Protein AF-A0A7T8GPP4-F1 (afdb_monomer)

Mean predicted aligned error: 15.94 Å

Solvent-accessible surface area (backbone atoms only — not comparable to full-atom values): 4888 Å² total; per-residue (Å²): 135,56,66,69,58,51,20,65,74,69,73,42,61,55,70,59,51,51,53,49,51,53,45,50,74,74,31,91,79,60,83,80,96,81,65,83,80,71,67,82,69,73,52,47,64,60,56,42,54,56,39,71,76,43,73,87,58,51,61,61,56,54,12,62,77,70,75,49,54,47,67,60,48,54,63,42,74,106

Secondary structure (DSSP, 8-state):
--HHHHHHHHT--HHHHHHHHHHHHH-SS---S-S--------HHHHHHHHHH-TTS-HHHHHHHHTS-HHHHHHHH-

Radius of gyration: 22.28 Å; Cα contacts (8 Å, |Δi|>4): 39; chains: 1; bounding box: 37×22×57 Å

Foldseek 3Di:
DDLVVVCVVVVHDSVVSVVVVVCVVVDPPDDD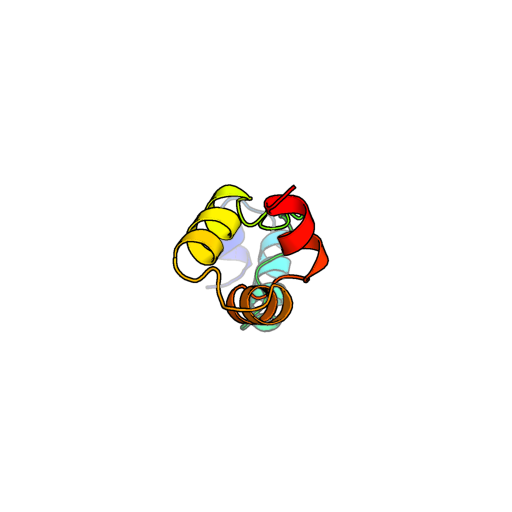PDDPPPPVLPPLVVLVVVCVVPVPDDLCVSCVVVVHDSVSSVVSVD

Sequence (78 aa):
KTPTEISKQLNVERSTIFSLEKKLDINQGVEGKSGSGGKYKLVPQLICDVIQRAPTISMRAHAKDLGVYESTVSMAVK

pLDDT: mean 74.52, std 13.89, range [43.97, 88.62]

Structure (mmCIF, N/CA/C/O backbone):
data_AF-A0A7T8GPP4-F1
#
_entry.id   AF-A0A7T8GPP4-F1
#
loop_
_atom_site.group_PDB
_atom_site.id
_atom_site.type_symbol
_atom_site.label_atom_id
_atom_site.label_alt_id
_atom_site.label_comp_id
_atom_site.label_asym_id
_atom_site.label_entity_id
_atom_site.label_seq_id
_atom_site.pdbx_PDB_ins_code
_atom_site.Cartn_x
_atom_site.Cartn_y
_atom_site.Cartn_z
_atom_site.occupancy
_atom_site.B_iso_or_equiv
_atom_site.auth_seq_id
_atom_site.auth_comp_id
_atom_site.auth_asym_id
_atom_site.auth_atom_id
_atom_site.pdbx_PDB_model_num
ATOM 1 N N . LYS A 1 1 ? 6.576 -3.674 -36.698 1.00 65.12 1 LYS A N 1
ATOM 2 C CA . LYS A 1 1 ? 7.620 -2.622 -36.798 1.00 65.12 1 LYS A CA 1
ATOM 3 C C . LYS A 1 1 ? 8.899 -3.201 -36.222 1.00 65.12 1 LYS A C 1
ATOM 5 O O . LYS A 1 1 ? 8.791 -3.900 -35.223 1.00 65.12 1 LYS A O 1
ATOM 10 N N . THR A 1 2 ? 10.058 -2.988 -36.840 1.00 77.19 2 THR A N 1
ATOM 11 C CA . THR A 1 2 ? 11.323 -3.533 -36.313 1.00 77.19 2 THR A CA 1
ATOM 12 C C . THR A 1 2 ? 11.912 -2.618 -35.221 1.00 77.19 2 THR A C 1
ATOM 14 O O . THR A 1 2 ? 11.730 -1.397 -35.300 1.00 77.19 2 THR A O 1
ATOM 17 N N . PRO A 1 3 ? 12.669 -3.142 -34.233 1.00 73.50 3 PRO A N 1
ATOM 18 C CA . PRO A 1 3 ? 13.297 -2.332 -33.175 1.00 73.50 3 PRO A CA 1
ATOM 19 C C . PRO A 1 3 ? 14.222 -1.228 -33.712 1.00 73.50 3 PRO A C 1
ATOM 21 O O . PRO A 1 3 ? 14.384 -0.167 -33.109 1.00 73.50 3 PRO A O 1
ATOM 24 N N . THR A 1 4 ? 14.803 -1.453 -34.894 1.00 79.81 4 THR A N 1
ATOM 25 C CA . THR A 1 4 ? 15.670 -0.490 -35.585 1.00 79.81 4 THR A CA 1
ATOM 26 C C . THR A 1 4 ? 14.895 0.719 -36.111 1.00 79.81 4 THR A C 1
ATOM 28 O O . THR A 1 4 ? 15.398 1.840 -36.053 1.00 79.81 4 THR A O 1
ATOM 31 N N . GLU A 1 5 ? 13.675 0.519 -36.608 1.00 84.00 5 GLU A N 1
ATOM 32 C CA . GLU A 1 5 ? 12.819 1.617 -37.073 1.00 84.00 5 GLU A CA 1
ATOM 33 C C . GLU A 1 5 ? 12.306 2.452 -35.897 1.00 84.00 5 GLU A C 1
ATOM 35 O O . GLU A 1 5 ? 12.322 3.679 -35.963 1.00 84.00 5 GLU A O 1
ATOM 40 N N . ILE A 1 6 ? 11.930 1.796 -34.795 1.00 81.88 6 ILE A N 1
ATOM 41 C CA . ILE A 1 6 ? 11.458 2.454 -33.567 1.00 81.88 6 ILE A CA 1
ATOM 42 C C . ILE A 1 6 ? 12.574 3.315 -32.956 1.00 81.88 6 ILE A C 1
ATOM 44 O O . ILE A 1 6 ? 12.327 4.448 -32.549 1.00 81.88 6 ILE A O 1
ATOM 48 N N . SER A 1 7 ? 13.816 2.819 -32.973 1.00 83.06 7 SER A N 1
ATOM 49 C CA . SER A 1 7 ? 15.004 3.547 -32.497 1.00 83.06 7 SER A CA 1
ATOM 50 C C . SER A 1 7 ? 15.209 4.862 -33.235 1.00 83.06 7 SER A C 1
ATOM 52 O O . SER A 1 7 ? 15.418 5.896 -32.604 1.00 83.06 7 SER A O 1
ATOM 54 N N . LYS A 1 8 ? 15.077 4.843 -34.566 1.00 85.25 8 LYS A N 1
ATOM 55 C CA . LYS A 1 8 ? 15.205 6.047 -35.394 1.00 85.25 8 LYS A CA 1
ATOM 56 C C . LYS A 1 8 ? 14.037 7.013 -35.203 1.00 85.25 8 LYS A C 1
ATOM 58 O O . LYS A 1 8 ? 14.254 8.216 -35.196 1.00 85.25 8 LYS A O 1
ATOM 63 N N . GLN A 1 9 ? 12.816 6.498 -35.046 1.00 84.62 9 GLN A N 1
ATOM 64 C CA . GLN A 1 9 ? 11.616 7.325 -34.875 1.00 84.62 9 GLN A CA 1
ATOM 65 C C . GLN A 1 9 ? 11.575 8.034 -33.519 1.00 84.62 9 GLN A C 1
ATOM 67 O O . GLN A 1 9 ? 11.181 9.193 -33.453 1.00 84.62 9 GLN A O 1
ATOM 72 N N . LEU A 1 10 ? 11.977 7.345 -32.449 1.00 82.81 10 LEU A N 1
ATOM 73 C CA . LEU A 1 10 ? 11.951 7.884 -31.088 1.00 82.81 10 LEU A CA 1
ATOM 74 C C . LEU A 1 10 ? 13.278 8.539 -30.679 1.00 82.81 10 LEU A C 1
ATOM 76 O O . LEU A 1 10 ? 13.349 9.123 -29.605 1.00 82.81 10 LEU A O 1
ATOM 80 N N . ASN A 1 11 ? 14.312 8.449 -31.523 1.00 86.88 11 ASN A N 1
ATOM 81 C CA . ASN A 1 11 ? 15.687 8.857 -31.223 1.00 86.88 11 ASN A CA 1
ATOM 82 C C . ASN A 1 11 ? 16.206 8.266 -29.899 1.00 86.88 11 ASN A C 1
ATOM 84 O O . ASN A 1 11 ? 16.798 8.944 -29.062 1.00 86.88 11 ASN A O 1
ATOM 88 N N . VAL A 1 12 ? 15.934 6.980 -29.700 1.00 82.69 12 VAL A N 1
ATOM 89 C CA . VAL A 1 12 ? 16.308 6.224 -28.504 1.00 82.69 12 VAL A CA 1
ATOM 90 C C . VAL A 1 12 ? 17.208 5.072 -28.931 1.00 82.69 12 VAL A C 1
ATOM 92 O O . VAL A 1 12 ? 16.996 4.466 -29.984 1.00 82.69 12 VAL A O 1
ATOM 95 N N . GLU A 1 13 ? 18.214 4.742 -28.123 1.00 85.62 13 GLU A N 1
ATOM 96 C CA . GLU A 1 13 ? 19.115 3.627 -28.412 1.00 85.62 13 GLU A CA 1
ATOM 97 C C . GLU A 1 13 ? 18.372 2.289 -28.559 1.00 85.62 13 GLU A C 1
ATOM 99 O O . GLU A 1 13 ? 17.416 1.987 -27.839 1.00 85.62 13 GLU A O 1
ATOM 104 N N . ARG A 1 14 ? 18.853 1.434 -29.471 1.00 83.88 14 ARG A N 1
ATOM 105 C CA . ARG A 1 14 ? 18.270 0.096 -29.692 1.00 83.88 14 ARG A CA 1
ATOM 106 C C . ARG A 1 14 ? 18.308 -0.778 -28.434 1.00 83.88 14 ARG A C 1
ATOM 108 O O . ARG A 1 14 ? 17.410 -1.591 -28.243 1.00 83.88 14 ARG A O 1
ATOM 115 N N . SER A 1 15 ? 19.315 -0.595 -27.579 1.00 83.75 15 SER A N 1
ATOM 116 C CA . SER A 1 15 ? 19.476 -1.260 -26.275 1.00 83.75 15 SER A CA 1
ATOM 117 C C . SER A 1 15 ? 18.282 -1.005 -25.345 1.00 83.75 15 SER A C 1
ATOM 119 O O . SER A 1 15 ? 17.770 -1.929 -24.704 1.00 83.75 15 SER A O 1
ATOM 121 N N . THR A 1 16 ? 17.790 0.234 -25.320 1.00 80.38 16 THR A N 1
ATOM 122 C CA . THR A 1 16 ? 16.625 0.653 -24.537 1.00 80.38 16 THR A CA 1
ATOM 123 C C . THR A 1 16 ? 15.343 0.035 -25.080 1.00 80.38 16 THR A C 1
ATOM 125 O O . THR A 1 16 ? 14.540 -0.471 -24.301 1.00 80.38 16 THR A O 1
ATOM 128 N N . ILE A 1 17 ? 15.169 -0.001 -26.404 1.00 82.50 17 ILE A N 1
ATOM 129 C CA . ILE A 1 17 ? 13.992 -0.625 -27.031 1.00 82.50 17 ILE A CA 1
ATOM 130 C C . ILE A 1 17 ? 13.972 -2.128 -26.768 1.00 82.50 17 ILE A C 1
ATOM 132 O O . ILE A 1 17 ? 12.950 -2.645 -26.339 1.00 82.50 17 ILE A O 1
ATOM 136 N N . PHE A 1 18 ? 15.109 -2.810 -26.907 1.00 82.44 18 PHE A N 1
ATOM 137 C CA . PHE A 1 18 ? 15.210 -4.237 -26.598 1.00 82.44 18 PHE A CA 1
ATOM 138 C C . PHE A 1 18 ? 14.927 -4.529 -25.117 1.00 82.44 18 PHE A C 1
ATOM 140 O O . PHE A 1 18 ? 14.263 -5.505 -24.774 1.00 82.44 18 PHE A O 1
ATOM 147 N N . SER A 1 19 ? 15.389 -3.653 -24.221 1.00 78.12 19 SER A N 1
ATOM 148 C CA . SER A 1 19 ? 15.085 -3.749 -22.790 1.00 78.12 19 SER A CA 1
ATOM 149 C C . SER A 1 19 ? 13.599 -3.535 -22.498 1.00 78.12 19 SER A C 1
ATOM 151 O O . SER A 1 19 ? 13.071 -4.167 -21.585 1.00 78.12 19 SER A O 1
ATOM 153 N N . LEU A 1 20 ? 12.927 -2.658 -23.248 1.00 74.56 20 LEU A N 1
ATOM 154 C CA . LEU A 1 20 ? 11.486 -2.427 -23.147 1.00 74.56 20 LEU A CA 1
ATOM 155 C C . LEU A 1 20 ? 10.685 -3.601 -23.711 1.00 74.56 20 LEU A C 1
ATOM 157 O O . LEU A 1 20 ? 9.790 -4.073 -23.023 1.00 74.56 20 LEU A O 1
ATOM 161 N N . GLU A 1 21 ? 11.035 -4.121 -24.888 1.00 74.06 21 GLU A N 1
ATOM 162 C CA . GLU A 1 21 ? 10.399 -5.313 -25.469 1.00 74.06 21 GLU A CA 1
ATOM 163 C C . GLU A 1 21 ? 10.549 -6.517 -24.537 1.00 74.06 21 GLU A C 1
ATOM 165 O O . GLU A 1 21 ? 9.554 -7.123 -24.156 1.00 74.06 21 GLU A O 1
ATOM 170 N N . LYS A 1 22 ? 11.764 -6.778 -24.037 1.00 71.56 22 LYS A N 1
ATOM 171 C CA . LYS A 1 22 ? 12.008 -7.837 -23.050 1.00 71.56 22 LYS A CA 1
ATOM 172 C C . LYS A 1 22 ? 11.218 -7.619 -21.758 1.00 71.56 22 LYS A C 1
ATOM 174 O O . LYS A 1 22 ? 10.753 -8.580 -21.156 1.00 71.56 22 LYS A O 1
ATOM 179 N N . LYS A 1 23 ? 11.068 -6.373 -21.298 1.00 65.44 23 LYS A N 1
ATOM 180 C CA . LYS A 1 23 ? 10.231 -6.073 -20.129 1.00 65.44 23 LYS A CA 1
ATOM 181 C C . LYS A 1 23 ? 8.756 -6.307 -20.422 1.00 65.44 23 LYS A C 1
ATOM 183 O O . LYS A 1 23 ? 8.097 -6.821 -19.535 1.00 65.44 23 LYS A O 1
ATOM 188 N N . LEU A 1 24 ? 8.253 -5.970 -21.604 1.00 63.50 24 LEU A N 1
ATOM 189 C CA . LEU A 1 24 ? 6.849 -6.165 -21.974 1.00 63.50 24 LEU A CA 1
ATOM 190 C C . LEU A 1 24 ? 6.511 -7.648 -22.183 1.00 63.50 24 LEU A C 1
ATOM 192 O O . LEU A 1 24 ? 5.478 -8.089 -21.690 1.00 63.50 24 LEU A O 1
ATOM 196 N N . ASP A 1 25 ? 7.404 -8.425 -22.801 1.00 59.03 25 ASP A N 1
ATOM 197 C CA . ASP A 1 25 ? 7.243 -9.881 -22.950 1.00 59.03 25 ASP A CA 1
ATOM 198 C C . ASP A 1 25 ? 7.295 -10.612 -21.601 1.00 59.03 25 ASP A C 1
ATOM 200 O O . ASP A 1 25 ? 6.544 -11.555 -21.365 1.00 59.03 25 ASP A O 1
ATOM 204 N N . ILE A 1 26 ? 8.163 -10.170 -20.683 1.00 53.19 26 ILE A N 1
ATOM 205 C CA . ILE A 1 26 ? 8.268 -10.760 -19.338 1.00 53.19 26 ILE A CA 1
ATOM 206 C C . ILE A 1 26 ? 7.154 -10.247 -18.409 1.00 53.19 26 ILE A C 1
ATOM 208 O O . ILE A 1 26 ? 6.800 -10.921 -17.445 1.00 53.19 26 ILE A O 1
ATOM 212 N N . ASN A 1 27 ? 6.584 -9.069 -18.680 1.00 47.59 27 ASN A N 1
ATOM 213 C CA . ASN A 1 27 ? 5.622 -8.406 -17.806 1.00 47.59 27 ASN A CA 1
ATOM 214 C C . ASN A 1 27 ? 4.315 -8.089 -18.529 1.00 47.59 27 ASN A C 1
ATOM 216 O O . ASN A 1 27 ? 3.928 -6.930 -18.662 1.00 47.59 27 ASN A O 1
ATOM 220 N N . GLN A 1 28 ? 3.528 -9.132 -18.772 1.00 50.28 28 GLN A N 1
ATOM 221 C CA . GLN A 1 28 ? 2.067 -9.020 -18.750 1.00 50.28 28 GLN A CA 1
ATOM 222 C C . GLN A 1 28 ? 1.508 -8.672 -17.342 1.00 50.28 28 GLN A C 1
ATOM 224 O O . GLN A 1 28 ? 0.330 -8.886 -17.081 1.00 50.28 28 GLN A O 1
ATOM 229 N N . GLY A 1 29 ? 2.316 -8.143 -16.406 1.00 47.09 29 GLY A N 1
ATOM 230 C CA . GLY A 1 29 ? 1.835 -7.864 -15.050 1.00 47.09 29 GLY A CA 1
ATOM 231 C C . GLY A 1 29 ? 2.780 -7.208 -14.043 1.00 47.09 29 GLY A C 1
ATOM 232 O O . GLY A 1 29 ? 2.469 -7.247 -12.858 1.00 47.09 29 GLY A O 1
ATOM 233 N N . VAL A 1 30 ? 3.911 -6.608 -14.428 1.00 47.75 30 VAL A N 1
ATOM 234 C CA . VAL A 1 30 ? 4.739 -5.883 -13.445 1.00 47.75 30 VAL A CA 1
ATOM 235 C C . VAL A 1 30 ? 5.316 -4.606 -14.041 1.00 47.75 30 VAL A C 1
ATOM 237 O O . VAL A 1 30 ? 6.257 -4.614 -14.837 1.00 47.75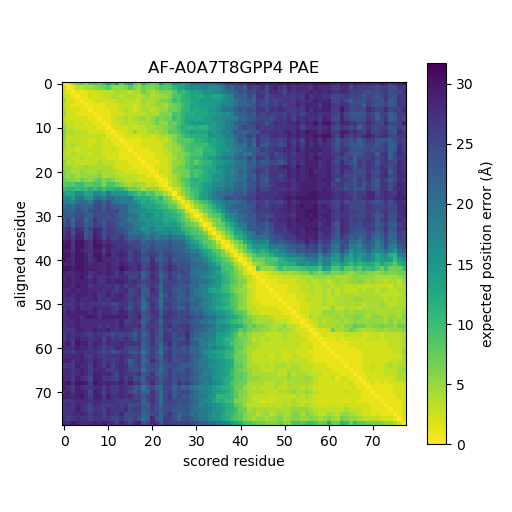 30 VAL A O 1
ATOM 240 N N . GLU A 1 31 ? 4.707 -3.494 -13.640 1.00 52.41 31 GLU A N 1
ATOM 241 C CA . GLU A 1 31 ? 5.185 -2.139 -13.877 1.00 52.41 31 GLU A CA 1
ATOM 242 C C . GLU A 1 31 ? 6.643 -1.990 -13.416 1.00 52.41 31 GLU A C 1
ATOM 244 O O . GLU A 1 31 ? 7.083 -2.544 -12.404 1.00 52.41 31 GLU A O 1
ATOM 249 N N . GLY A 1 32 ? 7.423 -1.251 -14.205 1.00 51.38 32 GLY A N 1
ATOM 250 C CA . GLY A 1 32 ? 8.850 -1.075 -13.991 1.00 51.38 32 GLY A CA 1
ATOM 251 C C . GLY A 1 32 ? 9.175 -0.512 -12.607 1.00 51.38 32 GLY A C 1
ATOM 252 O O . GLY A 1 32 ? 8.653 0.517 -12.188 1.00 51.38 32 GLY A O 1
ATOM 253 N N . LYS A 1 33 ? 10.121 -1.156 -11.916 1.00 60.94 33 LYS A N 1
ATOM 254 C CA . LYS A 1 33 ? 10.754 -0.625 -10.704 1.00 60.94 33 LYS A CA 1
ATOM 255 C C . LYS A 1 33 ? 11.505 0.667 -11.029 1.00 60.94 33 LYS A C 1
ATOM 257 O O . LYS A 1 33 ? 12.661 0.616 -11.439 1.00 60.94 33 LYS A O 1
ATOM 262 N N . SER A 1 34 ? 10.860 1.813 -10.851 1.00 50.06 34 SER A N 1
ATOM 263 C CA . SER A 1 34 ? 11.499 3.119 -10.631 1.00 50.06 34 SER A CA 1
ATOM 264 C C . SER A 1 34 ? 10.495 4.075 -9.993 1.00 50.06 34 SER A C 1
ATOM 266 O O . SER A 1 34 ? 10.140 5.110 -10.539 1.00 50.06 34 SER A O 1
ATOM 268 N N . GLY A 1 35 ? 10.029 3.700 -8.809 1.00 44.53 35 GLY A N 1
ATOM 269 C CA . GLY A 1 35 ? 9.495 4.637 -7.839 1.00 44.53 35 GLY A CA 1
ATOM 270 C C . GLY A 1 35 ? 10.244 4.372 -6.552 1.00 44.53 35 GLY A C 1
ATOM 271 O O . GLY A 1 35 ? 10.171 3.264 -6.019 1.00 44.53 35 GLY A O 1
ATOM 272 N N . SER A 1 36 ? 10.996 5.358 -6.069 1.00 48.78 36 SER A N 1
ATOM 273 C CA . SER A 1 36 ? 11.314 5.489 -4.651 1.00 48.78 36 SER A CA 1
ATOM 274 C C . SER A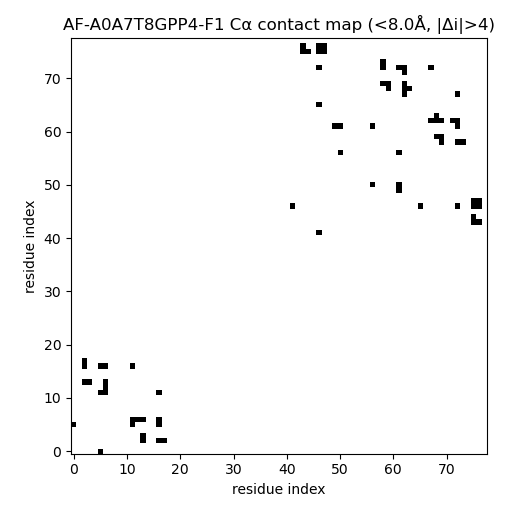 1 36 ? 10.072 5.050 -3.895 1.00 48.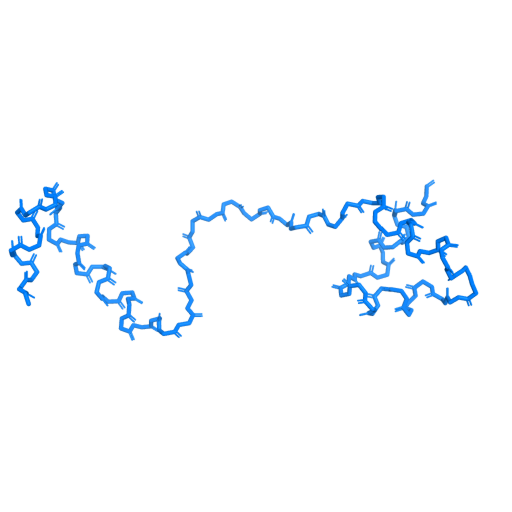78 36 SER A C 1
ATOM 276 O O . SER A 1 36 ? 9.018 5.636 -4.125 1.00 48.78 36 SER A O 1
ATOM 278 N N . GLY A 1 37 ? 10.163 3.962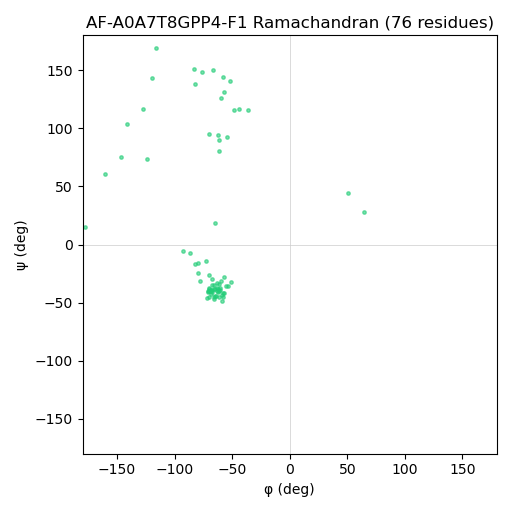 -3.128 1.00 44.12 37 GLY A N 1
ATOM 279 C CA . GLY A 1 37 ? 9.022 3.347 -2.462 1.00 44.12 37 GLY A CA 1
ATOM 280 C C . GLY A 1 37 ? 8.402 4.324 -1.475 1.00 44.12 37 GLY A C 1
ATOM 281 O O . GLY A 1 37 ? 8.658 4.254 -0.273 1.00 44.12 37 GLY A O 1
ATOM 282 N N . GLY A 1 38 ? 7.589 5.242 -1.988 1.00 43.97 38 GLY A N 1
ATOM 283 C CA . GLY A 1 38 ? 6.568 5.941 -1.258 1.00 43.97 38 GLY A CA 1
ATOM 284 C C . GLY A 1 38 ? 5.642 4.841 -0.809 1.00 43.97 38 GLY A C 1
ATOM 285 O O . GLY A 1 38 ? 4.741 4.433 -1.532 1.00 43.97 38 GLY A O 1
ATOM 286 N N . LYS A 1 39 ? 5.926 4.297 0.377 1.00 53.84 39 LYS A N 1
ATOM 287 C CA . LYS A 1 39 ? 4.929 3.591 1.164 1.00 53.84 39 LYS A CA 1
ATOM 288 C C . LYS A 1 39 ? 3.711 4.492 1.064 1.00 53.84 39 LYS A C 1
ATOM 290 O O . LYS A 1 39 ? 3.830 5.656 1.452 1.00 53.84 39 LYS A O 1
ATOM 295 N N . TYR A 1 40 ? 2.624 4.015 0.465 1.00 51.22 40 TYR A N 1
ATOM 296 C CA . TYR A 1 40 ? 1.343 4.696 0.538 1.00 51.22 40 TYR A CA 1
ATOM 297 C C . TYR A 1 40 ? 1.084 4.865 2.037 1.00 51.22 40 TYR A C 1
ATOM 299 O O . TYR A 1 40 ? 0.675 3.926 2.717 1.00 51.22 40 TYR A O 1
ATOM 307 N N . LYS A 1 41 ? 1.495 6.007 2.602 1.00 58.44 41 LYS A N 1
ATOM 308 C CA . LYS A 1 41 ? 1.239 6.348 3.991 1.00 58.44 41 LYS A CA 1
ATOM 309 C C . LYS A 1 41 ? -0.246 6.602 3.972 1.00 58.44 41 LYS A C 1
ATOM 311 O O . LYS A 1 41 ? -0.671 7.677 3.558 1.00 58.44 41 LYS A O 1
ATOM 316 N N . LEU A 1 42 ? -1.013 5.574 4.321 1.00 61.97 42 LEU A N 1
ATOM 317 C CA . LEU A 1 42 ? -2.423 5.734 4.606 1.00 61.97 42 LEU A CA 1
ATOM 318 C C . LEU A 1 42 ? -2.500 6.920 5.566 1.00 61.97 42 LEU A C 1
ATOM 320 O O . LEU A 1 42 ? -1.836 6.916 6.608 1.00 61.97 42 LEU A O 1
ATOM 324 N N . VAL A 1 43 ? -3.140 8.000 5.115 1.00 71.81 43 VAL A N 1
ATOM 325 C CA . VAL A 1 43 ? -3.094 9.276 5.826 1.00 71.81 43 VAL A CA 1
ATOM 326 C C . VAL A 1 43 ? -3.679 9.010 7.210 1.00 71.81 43 VAL A C 1
ATOM 328 O O . VAL A 1 43 ? -4.789 8.483 7.273 1.00 71.81 43 VAL A O 1
ATOM 331 N N . PRO A 1 44 ? -2.980 9.336 8.311 1.00 74.06 44 PRO A N 1
ATOM 332 C CA . PRO A 1 44 ? -3.475 9.054 9.659 1.00 74.06 44 PRO A CA 1
ATOM 333 C C . PRO A 1 44 ? -4.911 9.550 9.889 1.00 74.06 44 PRO A C 1
ATOM 335 O O . PRO A 1 44 ? -5.689 8.887 10.561 1.00 74.06 44 PRO A O 1
ATOM 338 N N . GLN A 1 45 ? -5.295 10.651 9.232 1.00 76.25 45 GLN A N 1
ATOM 339 C CA . GLN A 1 45 ? -6.658 11.190 9.236 1.00 76.25 45 GLN A CA 1
ATOM 340 C C . GLN A 1 45 ? -7.710 10.202 8.713 1.00 76.25 45 GLN A C 1
ATOM 342 O O . GLN A 1 45 ? -8.735 10.038 9.357 1.00 76.25 45 GLN A O 1
ATOM 347 N N . LEU A 1 46 ? -7.446 9.475 7.621 1.00 79.56 46 LEU A N 1
ATOM 348 C CA . LEU A 1 46 ? -8.380 8.466 7.098 1.00 79.56 46 LEU A CA 1
ATOM 349 C C . LEU A 1 46 ? -8.603 7.329 8.100 1.00 79.56 4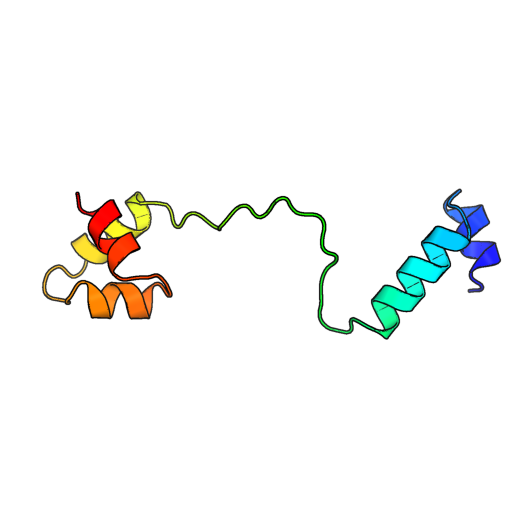6 LEU A C 1
ATOM 351 O O . LEU A 1 46 ? -9.715 6.825 8.229 1.00 79.56 46 LEU A O 1
ATOM 355 N N . ILE A 1 47 ? -7.550 6.934 8.822 1.00 83.00 47 ILE A N 1
ATOM 356 C CA . ILE A 1 47 ? -7.646 5.912 9.868 1.00 83.00 47 ILE A CA 1
ATOM 357 C C . ILE A 1 47 ? -8.517 6.432 11.018 1.00 83.00 47 ILE A C 1
ATOM 359 O O . ILE A 1 47 ? -9.418 5.728 11.470 1.00 83.00 47 ILE A O 1
ATOM 363 N N . CYS A 1 48 ? -8.300 7.677 11.447 1.00 82.62 48 CYS A N 1
ATOM 364 C CA . CYS A 1 48 ? -9.113 8.315 12.480 1.00 82.62 48 CYS A CA 1
ATOM 365 C C . CYS A 1 48 ? -10.583 8.440 12.071 1.00 82.62 48 CYS A C 1
ATOM 367 O O . CYS A 1 48 ? -11.451 8.083 12.863 1.00 82.62 48 CYS A O 1
ATOM 369 N N . ASP A 1 49 ? -10.873 8.870 10.843 1.00 84.31 49 ASP A N 1
ATOM 370 C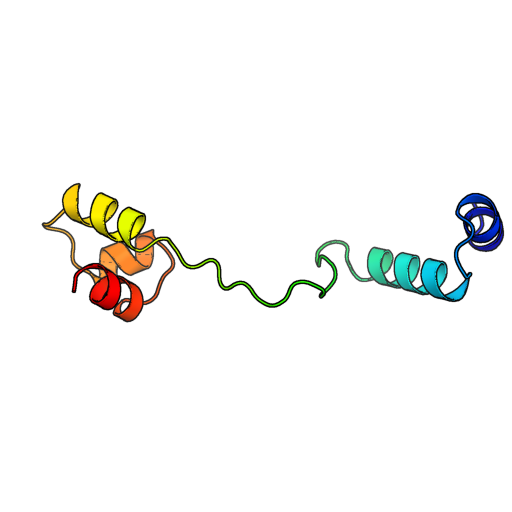 CA . ASP A 1 49 ? -12.243 9.032 10.345 1.00 84.31 49 ASP A CA 1
ATOM 371 C C . ASP A 1 49 ? -13.005 7.700 10.334 1.00 84.31 49 ASP A C 1
ATOM 373 O O . ASP A 1 49 ? -14.183 7.637 10.695 1.00 84.31 49 ASP A O 1
ATOM 377 N N . VAL A 1 50 ? -12.338 6.610 9.943 1.00 81.50 50 VAL A N 1
ATOM 378 C CA . VAL A 1 50 ? -12.933 5.265 9.919 1.00 81.50 50 VAL A CA 1
ATOM 379 C C . VAL A 1 50 ? -13.209 4.758 11.336 1.00 81.50 50 VAL A C 1
ATOM 381 O O . VAL A 1 50 ? -14.282 4.210 11.596 1.00 81.50 50 VAL A O 1
ATOM 384 N N . ILE A 1 51 ? -12.298 5.011 12.275 1.00 84.69 51 ILE A N 1
ATOM 385 C CA . ILE A 1 51 ? -12.483 4.643 13.684 1.00 84.69 51 ILE A CA 1
ATOM 386 C C . ILE A 1 51 ? -13.598 5.471 14.325 1.00 84.69 51 ILE A C 1
ATOM 388 O O . ILE A 1 51 ? -14.424 4.921 15.050 1.00 84.69 51 ILE A O 1
ATOM 392 N N . GLN A 1 52 ? -13.677 6.769 14.023 1.00 84.19 52 GLN A N 1
ATOM 393 C CA . GLN A 1 52 ? -14.735 7.650 14.525 1.00 84.19 52 GLN A CA 1
ATOM 394 C C . GLN A 1 52 ? -16.127 7.233 14.040 1.00 84.19 52 GLN A C 1
ATOM 396 O O . GLN A 1 52 ? -17.098 7.370 14.783 1.00 84.19 52 GLN A O 1
ATOM 401 N N . ARG A 1 53 ? -16.241 6.683 12.825 1.00 85.38 53 ARG A N 1
ATOM 402 C CA . ARG A 1 53 ? -17.511 6.151 12.301 1.00 85.38 53 ARG A CA 1
ATOM 403 C C . ARG A 1 53 ? -17.965 4.872 13.006 1.00 85.38 53 ARG A C 1
ATOM 405 O O . ARG A 1 53 ? -19.162 4.596 13.022 1.00 85.38 53 ARG A O 1
ATOM 412 N N . ALA A 1 54 ? -17.041 4.097 13.575 1.00 83.31 54 ALA A N 1
ATOM 413 C CA . ALA A 1 54 ? -17.348 2.844 14.260 1.00 83.31 54 ALA A CA 1
ATOM 414 C C . ALA A 1 54 ? -16.393 2.584 15.448 1.00 83.31 54 ALA A C 1
ATOM 416 O O . ALA A 1 54 ? -15.517 1.714 15.371 1.00 83.31 54 ALA A O 1
ATOM 417 N N . PRO A 1 55 ? -16.573 3.295 16.579 1.00 81.50 55 PRO A N 1
ATOM 418 C CA . PRO A 1 55 ? -15.667 3.213 17.731 1.00 81.50 55 PRO A CA 1
ATOM 419 C C . PRO A 1 55 ? -15.798 1.904 18.522 1.00 81.50 55 PRO A C 1
ATOM 421 O O . PRO A 1 55 ? -14.950 1.589 19.351 1.00 81.50 55 PRO A O 1
ATOM 424 N N . THR A 1 56 ? -16.860 1.132 18.285 1.00 86.31 56 THR A N 1
ATOM 425 C CA . THR A 1 56 ? -17.109 -0.165 18.933 1.00 86.31 56 THR A CA 1
ATOM 426 C C . THR A 1 56 ? -16.310 -1.310 18.311 1.00 86.31 56 THR A C 1
ATOM 428 O O . THR A 1 56 ? -16.194 -2.378 18.913 1.00 86.31 56 THR A O 1
ATOM 431 N N . ILE A 1 57 ? -15.765 -1.110 17.109 1.00 87.25 57 ILE A N 1
ATOM 432 C CA . ILE A 1 57 ? -14.963 -2.104 16.400 1.00 87.25 57 ILE A CA 1
ATOM 433 C C . ILE A 1 57 ? -13.524 -2.065 16.930 1.00 87.25 57 ILE A C 1
ATOM 435 O O . ILE A 1 57 ? -12.947 -1.001 17.153 1.00 87.25 57 ILE A O 1
ATOM 439 N N . SER A 1 58 ? -12.923 -3.240 17.133 1.00 88.62 58 SER A N 1
ATOM 440 C CA . SER A 1 58 ? -11.547 -3.341 17.628 1.00 88.62 58 SER A CA 1
ATOM 441 C C . SER A 1 58 ? -10.529 -2.796 16.618 1.00 88.62 58 SER A C 1
ATOM 443 O O . SER A 1 58 ? -10.709 -2.910 15.405 1.00 88.62 58 SER A O 1
ATOM 445 N N . MET A 1 59 ? -9.399 -2.271 17.109 1.00 86.12 59 MET A N 1
ATOM 446 C CA . MET A 1 59 ? -8.301 -1.782 16.256 1.00 86.12 59 MET A CA 1
ATOM 447 C C . MET A 1 59 ? -7.817 -2.835 15.253 1.00 86.12 59 MET A C 1
ATOM 449 O O . MET A 1 59 ? -7.499 -2.508 14.113 1.00 86.12 59 MET A O 1
ATOM 453 N N . ARG A 1 60 ? -7.807 -4.112 15.653 1.00 88.00 60 ARG A N 1
ATOM 454 C CA . ARG A 1 60 ? -7.440 -5.237 14.787 1.00 88.00 60 ARG A CA 1
ATOM 455 C C . ARG A 1 60 ? -8.412 -5.435 13.623 1.00 88.00 60 ARG A C 1
ATOM 457 O O . ARG A 1 60 ? -7.975 -5.776 12.526 1.00 88.00 60 ARG A O 1
ATOM 464 N N . ALA A 1 61 ? -9.709 -5.252 13.854 1.00 87.19 61 ALA A N 1
ATOM 465 C CA . ALA A 1 61 ? -10.714 -5.346 12.800 1.00 87.19 61 ALA A CA 1
ATOM 466 C C . ALA A 1 61 ? -10.592 -4.165 11.824 1.00 87.19 61 ALA A C 1
ATOM 468 O O . ALA A 1 61 ? -10.480 -4.395 10.624 1.00 87.19 61 ALA A O 1
ATOM 469 N N . HIS A 1 62 ? -10.432 -2.939 12.335 1.00 86.81 62 HIS A N 1
ATOM 470 C CA . HIS A 1 62 ? -10.129 -1.761 11.508 1.00 86.81 62 HIS A CA 1
ATOM 471 C C . HIS A 1 62 ? -8.852 -1.934 10.677 1.00 86.81 62 HIS A C 1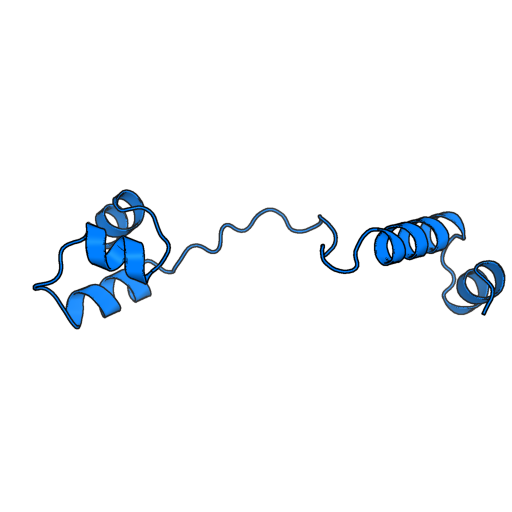
ATOM 473 O O . HIS A 1 62 ? -8.820 -1.602 9.496 1.00 86.81 62 HIS A O 1
ATOM 479 N N . ALA A 1 63 ? -7.798 -2.503 11.266 1.00 86.19 63 ALA A N 1
ATOM 480 C CA . ALA A 1 63 ? -6.546 -2.782 10.569 1.00 86.19 63 ALA A CA 1
ATOM 481 C C . ALA A 1 63 ? -6.738 -3.777 9.411 1.00 86.19 63 ALA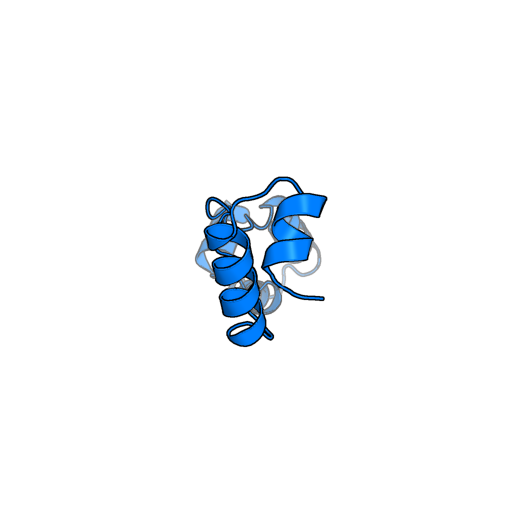 A C 1
ATOM 483 O O . ALA A 1 63 ? -6.188 -3.577 8.328 1.00 86.19 63 ALA A O 1
ATOM 484 N N . LYS A 1 64 ? -7.560 -4.815 9.619 1.00 87.19 64 LYS A N 1
ATOM 485 C CA . LYS A 1 64 ? -7.911 -5.793 8.583 1.00 87.19 64 LYS A CA 1
ATOM 486 C C . LYS A 1 64 ? -8.693 -5.145 7.438 1.00 87.19 64 LYS A C 1
ATOM 488 O O . LYS A 1 64 ? -8.360 -5.398 6.284 1.00 87.19 64 LYS A O 1
ATOM 493 N N . ASP A 1 65 ? -9.671 -4.302 7.756 1.00 84.06 65 ASP A N 1
ATOM 494 C CA . ASP A 1 65 ? -10.512 -3.624 6.762 1.00 84.06 65 ASP A CA 1
ATOM 495 C C . ASP A 1 65 ? -9.716 -2.607 5.931 1.00 84.06 65 ASP A C 1
ATOM 497 O O . ASP A 1 65 ? -9.936 -2.462 4.730 1.00 84.06 65 ASP A O 1
ATOM 501 N N . LEU A 1 66 ? -8.740 -1.945 6.555 1.00 82.44 66 LEU A N 1
ATOM 502 C CA . LEU A 1 66 ? -7.859 -0.965 5.916 1.00 82.44 66 LEU A CA 1
ATOM 503 C C . LEU A 1 66 ? -6.624 -1.589 5.242 1.00 82.44 66 LEU A C 1
ATOM 505 O O . LEU A 1 66 ? -5.864 -0.877 4.587 1.00 82.44 66 LEU A O 1
ATOM 509 N N . GLY A 1 67 ? -6.390 -2.894 5.414 1.00 82.12 67 GLY A N 1
ATOM 510 C CA . GLY A 1 67 ? -5.205 -3.579 4.890 1.00 82.12 67 GLY A CA 1
ATOM 511 C C . GLY A 1 67 ? -3.884 -3.088 5.499 1.00 82.12 67 GLY A C 1
ATOM 512 O O . GLY A 1 67 ? -2.843 -3.140 4.843 1.00 82.12 67 GLY A O 1
ATOM 513 N N . VAL A 1 68 ? -3.913 -2.591 6.739 1.00 85.25 68 VAL A N 1
ATOM 514 C CA . VAL A 1 68 ? -2.743 -2.062 7.461 1.00 85.25 68 VAL A CA 1
ATOM 515 C C . VAL A 1 68 ? -2.427 -2.893 8.702 1.00 85.25 68 VAL A C 1
ATOM 517 O O . VAL A 1 68 ? -3.207 -3.738 9.133 1.00 85.25 68 VAL A O 1
ATOM 520 N N . TYR A 1 69 ? -1.266 -2.650 9.310 1.00 88.00 69 TYR A N 1
ATOM 521 C CA . TYR A 1 69 ? -0.927 -3.262 10.592 1.00 88.00 69 TYR A CA 1
ATOM 522 C C . TYR A 1 69 ? -1.678 -2.583 11.739 1.00 88.00 69 TYR A C 1
ATOM 524 O O . TYR A 1 69 ? -1.889 -1.371 11.734 1.00 88.00 69 TYR A O 1
ATOM 532 N N . GLU A 1 70 ? -1.992 -3.349 12.782 1.00 86.25 70 GLU A N 1
ATOM 533 C CA . GLU A 1 70 ? -2.586 -2.825 14.019 1.00 86.25 70 GLU A CA 1
ATOM 534 C C . GLU A 1 70 ? -1.732 -1.706 14.640 1.00 86.25 70 GLU A C 1
ATOM 536 O O . GLU A 1 70 ? -2.257 -0.706 15.122 1.00 86.25 70 GLU A O 1
ATOM 541 N N . SER A 1 71 ? -0.403 -1.810 14.535 1.00 86.56 71 SER A N 1
ATOM 542 C CA . SER A 1 71 ? 0.523 -0.757 14.961 1.00 86.56 71 SER A CA 1
ATOM 543 C C . SER A 1 71 ? 0.333 0.553 14.191 1.00 86.56 71 SER A C 1
ATOM 545 O O . SER A 1 71 ? 0.468 1.623 14.776 1.00 86.56 71 SER A O 1
ATOM 547 N N . THR A 1 72 ? -0.026 0.495 12.905 1.00 83.44 72 THR A N 1
ATOM 548 C CA . THR A 1 72 ? -0.343 1.683 12.093 1.00 83.44 72 THR A CA 1
ATOM 549 C C . THR A 1 72 ? -1.623 2.354 12.582 1.00 83.44 72 THR A C 1
ATOM 551 O O . THR A 1 72 ? -1.672 3.578 12.674 1.00 83.44 72 THR A O 1
ATOM 554 N N . VAL A 1 73 ? -2.624 1.559 12.966 1.00 85.44 73 VAL A N 1
ATOM 555 C CA . VAL A 1 73 ? -3.865 2.058 13.568 1.00 85.44 73 VAL A CA 1
ATOM 556 C C . VAL A 1 73 ? -3.606 2.695 14.934 1.00 85.44 73 VAL A C 1
ATOM 558 O O . VAL A 1 73 ? -4.025 3.822 15.181 1.00 85.44 73 VAL A O 1
ATOM 561 N N . SER A 1 74 ? -2.843 2.024 15.798 1.00 85.56 74 SER A N 1
ATOM 562 C CA . SER A 1 74 ? -2.474 2.547 17.119 1.00 85.56 74 SER A CA 1
ATOM 563 C C . SER A 1 74 ? -1.679 3.856 17.034 1.00 85.56 74 SER A C 1
ATOM 565 O O . SER A 1 74 ? -1.916 4.770 17.820 1.00 85.56 74 SER A O 1
ATOM 567 N N . MET A 1 75 ? -0.772 3.980 16.059 1.00 82.69 75 MET A N 1
ATOM 568 C CA . MET A 1 75 ? -0.024 5.218 15.817 1.00 82.69 75 MET A CA 1
ATOM 569 C C . MET A 1 75 ? -0.899 6.371 15.320 1.00 82.69 75 MET A C 1
ATOM 571 O O . MET A 1 75 ? -0.549 7.516 15.574 1.00 82.69 75 MET A O 1
ATOM 575 N N . ALA A 1 76 ? -1.986 6.087 14.600 1.00 80.50 76 ALA A N 1
ATOM 576 C CA . ALA A 1 76 ? -2.889 7.117 14.093 1.00 80.50 76 ALA A CA 1
ATOM 577 C C . ALA A 1 76 ? -3.836 7.659 15.174 1.00 80.50 76 ALA A C 1
ATOM 579 O O . ALA A 1 76 ? -4.203 8.825 15.121 1.00 80.50 76 ALA A O 1
ATOM 580 N N . VAL A 1 77 ? -4.209 6.821 16.146 1.00 75.56 77 VAL A N 1
ATOM 581 C CA . VAL A 1 77 ? -5.110 7.188 17.255 1.00 75.56 77 VAL A CA 1
ATOM 582 C C . VAL A 1 77 ? -4.385 7.907 18.405 1.00 75.56 77 VAL A C 1
ATOM 584 O O . VAL A 1 77 ? -5.046 8.516 19.242 1.00 75.56 77 VAL A O 1
ATOM 587 N N . LYS A 1 78 ? -3.051 7.822 18.469 1.00 69.25 78 LYS A N 1
ATOM 588 C CA . LYS A 1 78 ? -2.219 8.485 19.487 1.00 69.25 78 LYS A CA 1
ATOM 589 C C . LYS A 1 78 ? -2.234 10.004 19.356 1.00 69.25 78 LYS A C 1
ATOM 591 O O . LYS A 1 78 ? -2.291 10.652 20.422 1.00 69.25 78 LYS A O 1
#

Nearest PDB structures (foldseek):
  7s03-assembly1_A-2  TM=4.534E-01  e=6.392E-03  Homo sapiens
  4r79-assembly1_B  TM=4.404E-01  e=2.265E-01  Drosophila mauritiana
  6p0u-assembly1_B  TM=4.345E-01  e=8.430E-01  Escherichia coli K-12
  1rr7-assembly1_A  TM=3.797E-01  e=2.025E+00  Muvirus mu

Organism: Caligus rogercresseyi (NCBI:txid217165)